Protein AF-A0A392QP06-F1 (afdb_monomer_lite)

Secondary structure (DSSP, 8-state):
---------------PPPPPPP---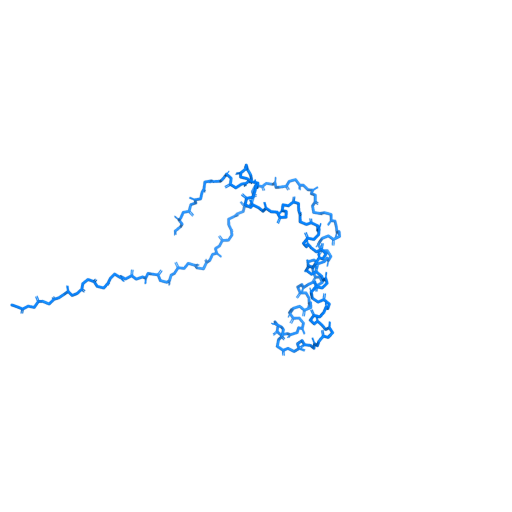S---HHHHHHHHHHHHHHHHTTTTTT--HHHHHHHHHHHHHHHHT-S-SSTTT-TTTT-------

Sequence (90 aa):
AGAGADAGSYSDAGNGTFAAETPVEEGVSDGNEGLKRALVDTVYGTELGFRAGSEVRAEVSELVAQLEASNPTPAPVEELELLGGNWVLL

Structure (mmCIF, N/CA/C/O backbone):
data_AF-A0A392QP06-F1
#
_entry.id   AF-A0A392QP06-F1
#
loop_
_atom_site.group_PDB
_atom_site.id
_atom_site.type_symbol
_atom_site.label_atom_id
_atom_site.label_alt_id
_atom_site.label_comp_id
_atom_site.label_asym_id
_atom_site.label_entity_id
_atom_site.label_seq_id
_atom_site.pdbx_PDB_ins_code
_atom_site.Cartn_x
_atom_site.Cartn_y
_atom_site.Cartn_z
_atom_site.occupancy
_atom_site.B_iso_or_equiv
_atom_site.auth_seq_id
_atom_site.auth_comp_id
_atom_site.auth_asym_id
_atom_site.auth_atom_id
_atom_site.pdbx_PDB_model_num
ATOM 1 N N . ALA A 1 1 ? -25.132 37.770 -38.440 1.00 47.81 1 ALA A N 1
ATOM 2 C CA . ALA A 1 1 ? -24.261 37.823 -37.250 1.00 47.81 1 ALA A CA 1
ATOM 3 C C . ALA A 1 1 ? -24.827 36.862 -36.211 1.00 47.81 1 ALA A C 1
ATOM 5 O O . ALA A 1 1 ? -26.012 36.954 -35.923 1.00 47.81 1 ALA A O 1
ATOM 6 N N . GLY A 1 2 ? -24.014 35.918 -35.742 1.00 37.56 2 GLY A N 1
ATOM 7 C CA . GLY A 1 2 ? -24.365 34.840 -34.804 1.00 37.56 2 GLY A CA 1
ATOM 8 C C . GLY A 1 2 ? -23.329 33.727 -34.993 1.00 37.56 2 GLY A C 1
ATOM 9 O O . GLY A 1 2 ? -23.264 33.173 -36.081 1.00 37.56 2 GLY A O 1
ATOM 10 N N . ALA A 1 3 ? -22.284 33.665 -34.167 1.00 44.91 3 ALA A N 1
ATOM 11 C CA . ALA A 1 3 ? -22.220 33.075 -32.823 1.00 44.91 3 ALA A CA 1
ATOM 12 C C . ALA A 1 3 ? -21.910 31.571 -32.888 1.00 44.91 3 ALA A C 1
ATOM 14 O O . ALA A 1 3 ? -22.631 30.813 -33.525 1.00 44.91 3 ALA A O 1
ATOM 15 N N . GLY A 1 4 ? -20.843 31.162 -32.201 1.00 41.34 4 GLY A N 1
ATOM 16 C CA . GLY A 1 4 ? -20.498 29.757 -32.004 1.00 41.34 4 GLY A CA 1
ATOM 17 C C . GLY A 1 4 ? -19.051 29.597 -31.566 1.00 41.34 4 GLY A C 1
ATOM 18 O O . GLY A 1 4 ? -18.193 29.313 -32.389 1.00 41.34 4 GLY A O 1
ATOM 19 N N . ALA A 1 5 ? -18.789 29.857 -30.286 1.00 54.81 5 ALA A N 1
ATOM 20 C CA . ALA A 1 5 ? -17.535 29.523 -29.630 1.00 54.81 5 ALA A CA 1
ATOM 21 C C . ALA A 1 5 ? -17.333 28.001 -29.658 1.00 54.81 5 ALA A C 1
ATOM 23 O O . ALA A 1 5 ? -18.192 27.264 -29.176 1.00 54.81 5 ALA A O 1
ATOM 24 N N . ASP A 1 6 ? -16.210 27.544 -30.208 1.00 53.41 6 ASP A N 1
ATOM 25 C CA . ASP A 1 6 ? -15.776 26.154 -30.102 1.00 53.41 6 ASP A CA 1
ATOM 26 C C . ASP A 1 6 ? -15.116 25.966 -28.729 1.00 53.41 6 ASP A C 1
ATOM 28 O O . ASP A 1 6 ? -13.919 26.174 -28.540 1.00 53.41 6 ASP A O 1
ATOM 32 N N . ALA A 1 7 ? -15.944 25.698 -27.721 1.00 54.66 7 ALA A N 1
ATOM 33 C CA . ALA A 1 7 ? -15.481 25.202 -26.436 1.00 54.66 7 ALA A CA 1
ATOM 34 C C . ALA A 1 7 ? -15.296 23.689 -26.584 1.00 54.66 7 ALA A C 1
ATOM 36 O O . ALA A 1 7 ? -16.273 22.939 -26.545 1.00 54.66 7 ALA A O 1
ATOM 37 N N . GLY A 1 8 ? -14.048 23.263 -26.793 1.00 46.91 8 GLY A N 1
ATOM 38 C CA . GLY A 1 8 ? -13.674 21.853 -26.858 1.00 46.91 8 GLY A CA 1
ATOM 39 C C . GLY A 1 8 ? -14.268 21.078 -25.681 1.00 46.91 8 GLY A C 1
ATOM 40 O O . GLY A 1 8 ? -13.999 21.377 -24.517 1.00 46.91 8 GLY A O 1
ATOM 41 N N . SER A 1 9 ? -15.122 20.108 -25.995 1.00 58.31 9 SER A N 1
ATOM 42 C CA . SER A 1 9 ? -15.753 19.230 -25.016 1.00 58.31 9 SER A CA 1
ATOM 43 C C . SER A 1 9 ? -14.707 18.254 -24.475 1.00 58.31 9 SER A C 1
ATOM 45 O O . SER A 1 9 ? -14.183 17.431 -25.222 1.00 58.31 9 SER A O 1
ATOM 47 N N . TYR A 1 10 ? -14.388 18.349 -23.181 1.00 49.06 10 TYR A N 1
ATOM 48 C CA . TYR A 1 10 ? -13.638 17.304 -22.487 1.00 49.06 10 TYR A CA 1
ATOM 49 C C . TYR A 1 10 ? -14.630 16.212 -22.069 1.00 49.06 10 TYR A C 1
ATOM 51 O O . TYR A 1 10 ? -15.644 16.494 -21.430 1.00 49.06 10 TYR A O 1
ATOM 59 N N . SER A 1 11 ? -14.387 14.977 -22.501 1.00 63.03 11 SER A N 1
ATOM 60 C CA . SER A 1 11 ? -15.221 13.831 -22.132 1.00 63.03 11 SER A CA 1
ATOM 61 C C . SER A 1 11 ? -14.644 13.190 -20.873 1.00 63.03 11 SER A C 1
ATOM 63 O O . SER A 1 11 ? -13.601 12.547 -20.929 1.00 63.03 11 SER A O 1
ATOM 65 N N . ASP A 1 12 ? -15.320 13.395 -19.745 1.00 58.72 12 ASP A N 1
ATOM 66 C CA . ASP A 1 12 ? -15.086 12.714 -18.470 1.00 58.72 12 ASP A CA 1
ATOM 67 C C . ASP A 1 12 ? -15.782 11.346 -18.493 1.00 58.72 12 ASP A C 1
ATOM 69 O O . ASP A 1 12 ? -16.931 11.208 -18.078 1.00 58.72 12 ASP A O 1
ATOM 73 N N . ALA A 1 13 ? -15.149 10.336 -19.088 1.00 57.03 13 ALA A N 1
ATOM 74 C CA . ALA A 1 13 ? -15.656 8.969 -19.010 1.00 57.03 13 ALA A CA 1
ATOM 75 C C . ALA A 1 13 ? -14.529 7.961 -19.220 1.00 57.03 13 ALA A C 1
ATOM 77 O O . ALA A 1 13 ? -14.139 7.671 -20.346 1.00 57.03 13 ALA A O 1
ATOM 78 N N . GLY A 1 14 ? -14.035 7.391 -18.125 1.00 45.50 14 GLY A N 1
ATOM 79 C CA . GLY A 1 14 ? -13.065 6.305 -18.192 1.00 45.50 14 GLY A CA 1
ATOM 80 C C . GLY A 1 14 ? -12.817 5.653 -16.842 1.00 45.50 14 GLY A C 1
ATOM 81 O O . GLY A 1 14 ? -11.738 5.787 -16.279 1.00 45.50 14 GLY A O 1
ATOM 82 N N . ASN A 1 15 ? -13.820 4.949 -16.310 1.00 59.22 15 ASN A N 1
ATOM 83 C CA . ASN A 1 15 ? -13.649 4.044 -15.174 1.00 59.22 15 ASN A CA 1
ATOM 84 C C . ASN A 1 15 ? -12.836 2.821 -15.637 1.00 59.22 15 ASN A C 1
ATOM 86 O O . ASN A 1 15 ? -13.361 1.956 -16.342 1.00 59.22 15 ASN A O 1
ATOM 90 N N . GLY A 1 16 ? -11.547 2.794 -15.288 1.00 46.62 16 GLY A N 1
ATOM 91 C CA . GLY A 1 16 ? -10.582 1.785 -15.723 1.00 46.62 16 GLY A CA 1
ATOM 92 C C . GLY A 1 16 ? -11.014 0.358 -15.382 1.00 46.62 16 GLY A C 1
ATOM 93 O O . GLY A 1 16 ? -11.257 0.023 -14.226 1.00 46.62 16 GLY A O 1
ATOM 94 N N . THR A 1 17 ? -11.097 -0.488 -16.408 1.00 53.38 17 THR A N 1
ATOM 95 C CA . THR A 1 17 ? -11.211 -1.945 -16.274 1.00 53.38 17 THR A CA 1
ATOM 96 C C . THR A 1 17 ? -9.836 -2.550 -16.528 1.00 53.38 17 THR A C 1
ATOM 98 O O . THR A 1 17 ? -9.235 -2.294 -17.569 1.00 53.38 17 THR A O 1
ATOM 101 N N . PHE A 1 18 ? -9.340 -3.347 -15.582 1.00 44.41 18 PHE A N 1
ATOM 102 C CA . PHE A 1 18 ? -8.073 -4.062 -15.715 1.00 44.41 18 PHE A CA 1
ATOM 103 C C . PHE A 1 18 ? -8.221 -5.187 -16.750 1.00 44.41 18 PHE A C 1
ATOM 105 O O . PHE A 1 18 ? -9.046 -6.087 -16.587 1.00 44.41 18 PHE A O 1
ATOM 112 N N . ALA A 1 19 ? -7.444 -5.119 -17.833 1.00 49.25 19 ALA A N 1
ATOM 113 C CA . ALA A 1 19 ? -7.291 -6.218 -18.779 1.00 49.25 19 ALA A CA 1
ATOM 114 C C . ALA A 1 19 ? -6.324 -7.259 -18.192 1.00 49.25 19 ALA A C 1
ATOM 116 O O . ALA A 1 19 ? -5.306 -6.895 -17.611 1.00 49.25 19 ALA A O 1
ATOM 117 N N . ALA A 1 20 ? -6.672 -8.541 -18.321 1.00 48.84 20 ALA A N 1
ATOM 118 C CA . ALA A 1 20 ? -5.957 -9.655 -17.704 1.00 48.84 20 ALA A CA 1
ATOM 119 C C . ALA A 1 20 ? -4.481 -9.739 -18.139 1.00 48.84 20 ALA A C 1
ATOM 121 O O . ALA A 1 20 ? -4.157 -9.615 -19.321 1.00 48.84 20 ALA A O 1
ATOM 122 N N . GLU A 1 21 ? -3.615 -9.966 -17.152 1.00 50.78 21 GLU A N 1
ATOM 123 C CA . GLU A 1 21 ? -2.158 -9.879 -17.235 1.00 50.78 21 GLU A CA 1
ATOM 124 C C . GLU A 1 21 ? -1.528 -11.102 -17.927 1.00 50.78 21 GLU A C 1
ATOM 126 O O . GLU A 1 21 ? -1.969 -12.243 -17.761 1.00 50.78 21 GLU A O 1
ATOM 131 N N . THR A 1 22 ? -0.458 -10.866 -18.691 1.00 48.12 22 THR A N 1
ATOM 132 C CA . THR A 1 22 ? 0.537 -11.889 -19.050 1.00 48.12 22 THR A CA 1
ATOM 133 C C . THR A 1 22 ? 1.156 -12.465 -17.774 1.00 48.12 22 THR A C 1
ATOM 135 O O . THR A 1 22 ? 1.416 -11.680 -16.863 1.00 48.12 22 THR A O 1
ATOM 138 N N . PRO A 1 23 ? 1.423 -13.783 -17.687 1.00 44.84 23 PRO A N 1
ATOM 139 C CA . PRO A 1 23 ? 1.897 -14.402 -16.456 1.00 44.84 23 PRO A CA 1
ATOM 140 C C . PRO A 1 23 ? 3.280 -13.846 -16.112 1.00 44.84 23 PRO A C 1
ATOM 142 O O . PRO A 1 23 ? 4.282 -14.210 -16.724 1.00 44.84 23 PRO A O 1
ATOM 145 N N . VAL A 1 24 ? 3.315 -12.922 -15.156 1.00 53.62 24 VAL A N 1
ATOM 146 C CA . VAL A 1 24 ? 4.532 -12.580 -14.431 1.00 53.62 24 VAL A CA 1
ATOM 147 C C . VAL A 1 24 ? 4.882 -13.794 -13.578 1.00 53.62 24 VAL A C 1
ATOM 149 O O . VAL A 1 24 ? 4.027 -14.320 -12.867 1.00 53.62 24 VAL A O 1
ATOM 152 N N . GLU A 1 25 ? 6.112 -14.278 -13.741 1.00 46.78 25 GLU A N 1
ATOM 153 C CA . GLU A 1 25 ? 6.705 -15.395 -13.002 1.00 46.78 25 GLU A CA 1
ATOM 154 C C . GLU A 1 25 ? 6.246 -15.417 -11.535 1.00 46.78 25 GLU A C 1
ATOM 156 O O . GLU A 1 25 ? 6.276 -14.394 -10.844 1.00 46.78 25 GLU A O 1
ATOM 161 N N . GLU A 1 26 ? 5.819 -16.599 -11.078 1.00 47.91 26 GLU A N 1
ATOM 162 C CA . GLU A 1 26 ? 5.434 -16.915 -9.701 1.00 47.91 26 GLU A CA 1
ATOM 163 C C . GLU A 1 26 ? 6.597 -16.620 -8.737 1.00 47.91 26 GLU A C 1
ATOM 165 O O . GLU A 1 26 ? 7.393 -17.480 -8.373 1.00 47.91 26 GLU A O 1
ATOM 170 N N . GLY A 1 27 ? 6.715 -15.358 -8.340 1.00 47.16 27 GLY A N 1
ATOM 171 C CA . GLY A 1 27 ? 7.692 -14.867 -7.373 1.00 47.16 27 GLY A CA 1
ATOM 172 C C . GLY A 1 27 ? 7.076 -13.926 -6.344 1.00 47.16 27 GLY A C 1
ATOM 173 O O . GLY A 1 27 ? 7.799 -13.319 -5.555 1.00 47.16 27 GLY A O 1
ATOM 174 N N . VAL A 1 28 ? 5.744 -13.795 -6.310 1.00 51.53 28 VAL A N 1
ATOM 175 C CA . VAL A 1 28 ? 5.055 -13.191 -5.165 1.00 51.53 28 VAL A CA 1
ATOM 176 C C . VAL A 1 28 ? 5.129 -14.212 -4.036 1.00 51.53 28 VAL A C 1
ATOM 178 O O . VAL A 1 28 ? 4.239 -15.031 -3.860 1.00 51.53 28 VAL A O 1
ATOM 181 N N . SER A 1 29 ? 6.254 -14.196 -3.321 1.00 56.94 29 SER A N 1
ATOM 182 C CA . SER A 1 29 ? 6.446 -14.903 -2.056 1.00 56.94 29 SER A CA 1
ATOM 183 C C . SER A 1 29 ? 5.168 -14.812 -1.216 1.00 56.94 29 SER A C 1
ATOM 185 O O . SER A 1 29 ? 4.629 -13.713 -1.074 1.00 56.94 29 SER A O 1
ATOM 187 N N . ASP A 1 30 ? 4.719 -15.931 -0.636 1.00 62.66 30 ASP A N 1
ATOM 188 C CA . ASP A 1 30 ? 3.599 -16.026 0.326 1.00 62.66 30 ASP A CA 1
ATOM 189 C C . ASP A 1 30 ? 3.585 -14.867 1.352 1.00 62.66 30 ASP A C 1
ATOM 191 O O . ASP A 1 30 ? 2.531 -14.435 1.825 1.00 62.66 30 ASP A O 1
ATOM 195 N N . GLY A 1 31 ? 4.761 -14.313 1.680 1.00 72.38 31 GLY A N 1
ATOM 196 C CA . GLY A 1 31 ? 4.904 -13.149 2.557 1.00 72.38 31 GLY A CA 1
ATOM 197 C C . GLY A 1 31 ? 4.252 -11.861 2.031 1.00 72.38 31 GLY A C 1
ATOM 198 O O . GLY A 1 31 ? 3.653 -11.122 2.812 1.00 72.38 31 GLY A O 1
ATOM 199 N N . ASN A 1 32 ? 4.297 -11.600 0.721 1.00 87.56 32 ASN A N 1
ATOM 200 C CA . ASN A 1 32 ? 3.722 -10.388 0.126 1.00 87.56 32 ASN A CA 1
ATOM 201 C C . ASN A 1 32 ? 2.192 -10.421 0.118 1.00 87.56 32 ASN A C 1
ATOM 203 O O . ASN A 1 32 ? 1.560 -9.380 0.291 1.00 87.56 32 ASN A O 1
ATOM 207 N N . GLU A 1 33 ? 1.578 -11.592 -0.062 1.00 92.81 33 GLU A N 1
ATOM 208 C CA . GLU A 1 33 ? 0.120 -11.721 0.015 1.00 92.81 33 GLU A CA 1
ATOM 209 C C . GLU A 1 33 ? -0.385 -11.426 1.433 1.00 92.81 33 GLU A C 1
ATOM 211 O O . GLU A 1 33 ? -1.362 -10.694 1.605 1.00 92.81 33 GLU A O 1
ATOM 216 N N . GLY A 1 34 ? 0.334 -11.905 2.455 1.00 94.56 34 GLY A N 1
ATOM 217 C CA . GLY A 1 34 ? 0.047 -11.590 3.854 1.00 94.56 34 GLY A CA 1
ATOM 218 C C . GLY A 1 34 ? 0.102 -10.089 4.151 1.00 94.56 34 GLY A C 1
ATOM 219 O O . GLY A 1 34 ? -0.831 -9.555 4.751 1.00 94.56 34 GLY A O 1
ATOM 220 N N . LEU A 1 35 ? 1.147 -9.399 3.682 1.00 96.12 35 LEU A N 1
ATOM 221 C CA . LEU A 1 35 ? 1.299 -7.947 3.853 1.00 96.12 35 LEU A CA 1
ATO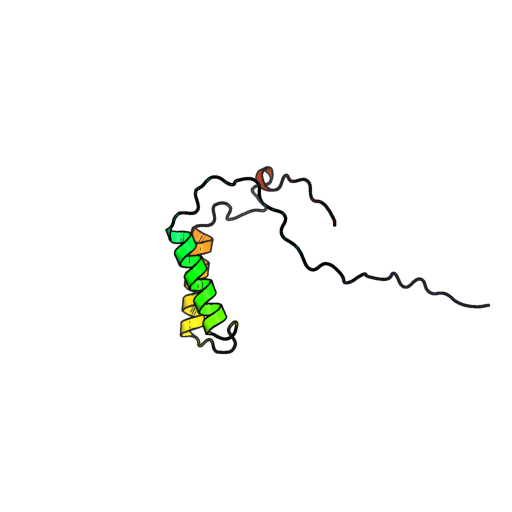M 222 C C . LEU A 1 35 ? 0.219 -7.155 3.110 1.00 96.12 35 LEU A C 1
ATOM 224 O O . LEU A 1 35 ? -0.359 -6.223 3.670 1.00 96.12 35 LEU A O 1
ATOM 228 N N . LYS A 1 36 ? -0.109 -7.552 1.874 1.00 95.38 36 LYS A N 1
ATOM 229 C CA . LYS A 1 36 ? -1.202 -6.940 1.103 1.00 95.38 36 LYS A CA 1
ATOM 230 C C . LYS A 1 36 ? -2.541 -7.115 1.813 1.00 95.38 36 LYS A C 1
ATOM 232 O O . LYS A 1 36 ? -3.291 -6.149 1.924 1.00 95.38 36 LYS A O 1
ATOM 237 N N . ARG A 1 37 ? -2.830 -8.316 2.326 1.00 96.75 37 ARG A N 1
ATOM 238 C CA . ARG A 1 37 ? -4.062 -8.579 3.078 1.00 96.75 37 ARG A CA 1
ATOM 239 C C . ARG A 1 37 ? -4.119 -7.759 4.362 1.00 96.75 37 ARG A C 1
ATOM 241 O O . ARG A 1 37 ? -5.129 -7.111 4.590 1.00 96.75 37 ARG A O 1
ATOM 248 N N . ALA A 1 38 ? -3.038 -7.717 5.140 1.00 96.69 38 ALA A N 1
ATOM 249 C CA . ALA A 1 38 ? -2.968 -6.900 6.351 1.00 96.69 38 ALA A CA 1
ATOM 250 C C . ALA A 1 38 ? -3.217 -5.413 6.050 1.00 96.69 38 ALA A C 1
ATOM 252 O O . ALA A 1 38 ? -4.020 -4.773 6.722 1.00 96.69 38 ALA A O 1
ATOM 253 N N . LEU A 1 39 ? -2.600 -4.874 4.993 1.00 97.81 39 LEU A N 1
ATOM 254 C CA . LEU A 1 39 ? -2.816 -3.488 4.576 1.00 97.81 39 LEU A CA 1
ATOM 255 C C . LEU A 1 39 ? -4.281 -3.230 4.190 1.00 97.81 39 LEU A C 1
ATOM 257 O O . LEU A 1 39 ? -4.873 -2.247 4.635 1.00 97.81 39 LEU A O 1
ATOM 261 N N . VAL A 1 40 ? -4.871 -4.117 3.384 1.00 97.88 40 VAL A N 1
ATOM 262 C CA . VAL A 1 40 ? -6.284 -4.050 2.981 1.00 97.88 40 VAL A CA 1
ATOM 263 C C . VAL A 1 40 ? -7.190 -4.090 4.211 1.00 97.88 40 VAL A C 1
ATOM 265 O O . VAL A 1 40 ? -8.028 -3.202 4.380 1.00 97.88 40 VAL A O 1
ATOM 268 N N . ASP A 1 41 ? -6.991 -5.059 5.099 1.00 97.81 41 ASP A N 1
ATOM 269 C CA . ASP A 1 41 ? -7.795 -5.237 6.307 1.00 97.81 41 ASP A CA 1
ATOM 270 C C . ASP A 1 41 ? -7.731 -3.997 7.208 1.00 97.81 41 ASP A C 1
ATOM 272 O O . ASP A 1 41 ? -8.768 -3.517 7.672 1.00 97.81 41 ASP A O 1
ATOM 276 N N . THR A 1 42 ? -6.548 -3.411 7.398 1.00 96.75 42 THR A N 1
ATOM 277 C CA . THR A 1 42 ? -6.372 -2.209 8.225 1.00 96.75 42 THR A CA 1
ATOM 278 C C . THR A 1 42 ? -7.017 -0.970 7.592 1.00 96.75 42 THR A C 1
ATOM 280 O O . THR A 1 42 ? -7.682 -0.187 8.280 1.00 96.75 42 THR A O 1
ATOM 283 N N . VAL A 1 43 ? -6.899 -0.786 6.273 1.00 96.69 43 VAL A N 1
ATOM 284 C CA . VAL A 1 43 ? -7.514 0.354 5.569 1.00 96.69 43 VAL A CA 1
ATOM 285 C C . VAL A 1 43 ? -9.042 0.255 5.589 1.00 96.69 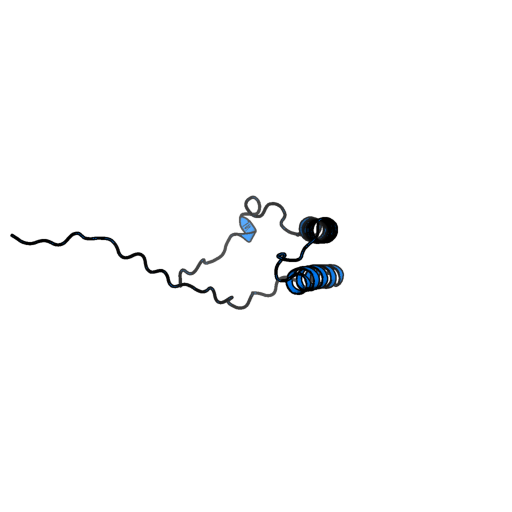43 VAL A C 1
ATOM 287 O O . VAL A 1 43 ? -9.720 1.219 5.954 1.00 96.69 43 VAL A O 1
ATOM 290 N N . TYR A 1 44 ? -9.610 -0.907 5.262 1.00 96.69 44 TYR A N 1
ATOM 291 C CA . TYR A 1 44 ? -11.066 -1.086 5.288 1.00 96.69 44 TYR A CA 1
ATOM 292 C C . TYR A 1 44 ? -11.621 -1.143 6.716 1.00 96.69 44 TYR A C 1
ATOM 294 O O . TYR A 1 44 ? -12.706 -0.617 6.972 1.00 96.69 44 TYR A O 1
ATOM 302 N N . GLY A 1 45 ? -10.858 -1.680 7.669 1.00 96.19 45 GLY A N 1
ATOM 303 C CA . GLY A 1 45 ? -11.203 -1.708 9.092 1.00 96.19 45 GLY A CA 1
ATOM 304 C C . GLY A 1 45 ? -11.240 -0.328 9.756 1.00 96.19 45 GLY A C 1
ATOM 305 O O . GLY A 1 45 ? -11.823 -0.177 10.829 1.00 96.19 45 GLY A O 1
ATOM 306 N N . THR A 1 46 ? -10.667 0.698 9.120 1.00 96.50 46 THR A N 1
ATOM 307 C CA . THR A 1 46 ? -10.595 2.073 9.649 1.00 96.50 46 THR A CA 1
ATOM 308 C C . THR A 1 46 ? -11.462 3.069 8.887 1.00 96.50 46 THR A C 1
ATOM 310 O O . THR A 1 46 ? -11.240 4.277 8.991 1.00 96.50 46 THR A O 1
ATOM 313 N N . GLU A 1 47 ? -12.464 2.582 8.147 1.00 96.44 47 GLU A N 1
ATOM 314 C CA . GLU A 1 47 ? -13.294 3.400 7.251 1.00 96.44 47 GLU A CA 1
ATOM 315 C C . GLU A 1 47 ? -12.419 4.182 6.263 1.00 96.44 47 GLU A C 1
ATOM 317 O O . GLU A 1 47 ?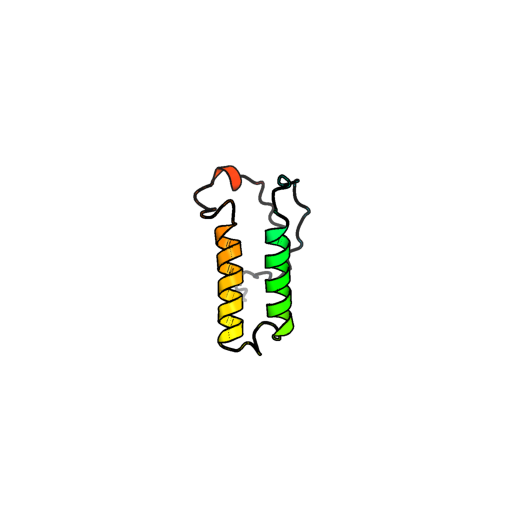 -12.498 5.402 6.181 1.00 96.44 47 GLU A O 1
ATOM 322 N N . LEU A 1 48 ? -11.526 3.488 5.549 1.00 95.88 48 LEU A N 1
ATOM 323 C CA . LEU A 1 48 ? -10.591 4.106 4.599 1.00 95.88 48 LEU A CA 1
ATOM 324 C C . LEU A 1 48 ? -9.694 5.175 5.253 1.00 95.88 48 LEU A C 1
ATOM 326 O O . LEU A 1 48 ? -9.317 6.164 4.626 1.00 95.88 48 LEU A O 1
ATOM 330 N N . GLY A 1 49 ? -9.369 4.991 6.534 1.00 93.94 49 GLY A N 1
ATOM 331 C CA . GLY A 1 49 ? -8.525 5.898 7.307 1.00 93.94 49 GLY A CA 1
ATOM 332 C C . GLY A 1 49 ? -9.259 7.002 8.074 1.00 93.94 49 GLY A C 1
ATOM 333 O O . GLY A 1 49 ? -8.611 7.678 8.877 1.00 93.94 49 GLY A O 1
ATOM 334 N N . PHE A 1 50 ? -10.582 7.172 7.930 1.00 96.06 50 PHE A N 1
ATOM 335 C CA . PHE A 1 50 ? -11.331 8.179 8.704 1.00 96.06 50 PHE A CA 1
ATOM 336 C C . PHE A 1 50 ? -11.247 7.950 10.219 1.00 96.06 50 PHE A C 1
ATOM 338 O O . PHE A 1 50 ? -11.215 8.913 10.989 1.00 96.06 50 PHE A O 1
ATOM 345 N N . ARG A 1 51 ? -11.164 6.689 10.657 1.00 95.44 51 ARG A N 1
ATOM 346 C CA . ARG A 1 51 ? -11.017 6.316 12.076 1.00 95.44 51 ARG A CA 1
ATOM 347 C C . ARG A 1 51 ? -9.588 5.957 12.479 1.00 95.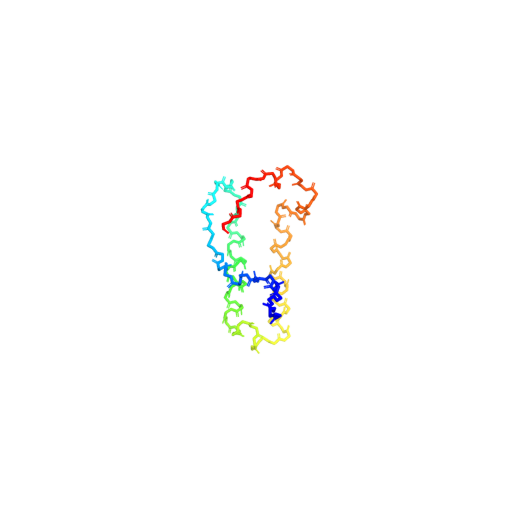44 51 ARG A C 1
ATOM 349 O O . ARG A 1 51 ? -9.373 5.514 13.606 1.00 95.44 51 ARG A O 1
ATOM 356 N N . ALA A 1 52 ? -8.605 6.128 11.598 1.00 96.12 52 ALA A N 1
ATOM 357 C CA . ALA A 1 52 ? -7.232 5.755 11.911 1.00 96.12 52 ALA A CA 1
ATOM 358 C C . ALA A 1 52 ? -6.619 6.707 12.955 1.00 96.12 52 ALA A C 1
ATOM 360 O O . ALA A 1 52 ? -6.588 7.929 12.785 1.00 96.12 52 ALA A O 1
ATOM 361 N N . GLY A 1 53 ? -6.101 6.139 14.045 1.00 97.00 53 GLY A N 1
ATOM 362 C CA . GLY A 1 53 ? -5.258 6.846 15.013 1.00 97.00 53 GLY A CA 1
ATOM 363 C C . GLY A 1 53 ? -3.820 7.013 14.512 1.00 97.00 53 GLY A C 1
ATOM 364 O O . GLY A 1 53 ? -3.473 6.567 13.422 1.00 97.00 53 GLY A O 1
ATOM 365 N N . SER A 1 54 ? -2.957 7.647 15.311 1.00 97.50 54 SER A N 1
ATOM 366 C CA . SER A 1 54 ? -1.522 7.748 14.990 1.00 97.50 54 SER A CA 1
ATOM 367 C C . SER A 1 54 ? -0.846 6.382 14.908 1.00 97.50 54 SER A C 1
ATOM 369 O O . SER A 1 54 ? -0.043 6.174 14.010 1.00 97.50 54 SER A O 1
ATOM 371 N N . GLU A 1 55 ? -1.213 5.463 15.802 1.00 97.69 55 GLU A N 1
ATOM 372 C CA . GLU A 1 55 ? -0.671 4.101 15.837 1.00 97.69 55 GLU A CA 1
ATOM 373 C C . GLU A 1 55 ? -0.996 3.339 14.553 1.00 97.69 55 GLU A C 1
ATOM 375 O O . GLU A 1 55 ? -0.106 2.883 13.852 1.00 97.69 55 GLU A O 1
ATOM 380 N N . VAL A 1 56 ? -2.276 3.310 14.178 1.00 97.44 56 VAL A N 1
ATOM 381 C CA . VAL A 1 56 ? -2.740 2.636 12.960 1.00 97.44 56 VAL A CA 1
ATOM 382 C C . VAL A 1 56 ? -2.112 3.250 11.708 1.00 97.44 56 VAL A C 1
ATOM 384 O O . VAL A 1 56 ? -1.754 2.541 10.776 1.00 97.44 56 VAL A O 1
ATOM 387 N N . ARG A 1 57 ? -1.937 4.578 11.672 1.00 97.00 57 ARG A N 1
ATOM 388 C CA . ARG A 1 57 ? -1.217 5.226 10.567 1.00 97.00 57 ARG A CA 1
ATOM 389 C C . ARG A 1 57 ? 0.255 4.814 10.515 1.00 97.00 57 ARG A C 1
ATOM 391 O O . ARG A 1 57 ? 0.779 4.672 9.418 1.00 97.00 57 ARG A O 1
ATOM 398 N N . ALA A 1 58 ? 0.913 4.636 11.660 1.00 98.06 58 ALA A N 1
ATOM 399 C CA . ALA A 1 58 ? 2.291 4.153 11.708 1.00 98.06 58 ALA A CA 1
ATOM 400 C C . ALA A 1 58 ? 2.390 2.693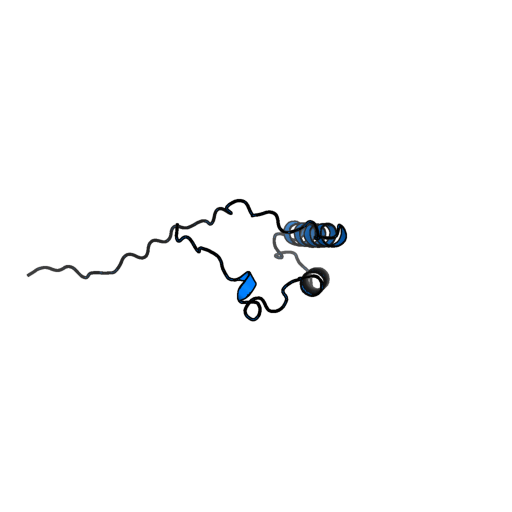 11.241 1.00 98.06 58 ALA A C 1
ATOM 402 O O . ALA A 1 58 ? 3.267 2.377 10.445 1.00 98.06 58 ALA A O 1
ATOM 403 N N . GLU A 1 59 ? 1.451 1.842 11.656 1.00 97.25 59 GLU A N 1
ATOM 404 C CA . GLU A 1 59 ? 1.335 0.457 11.188 1.00 97.25 59 GLU A CA 1
ATOM 405 C C . GLU A 1 59 ? 1.147 0.388 9.666 1.00 97.25 59 GLU A C 1
ATOM 407 O O . GLU A 1 59 ? 1.868 -0.335 8.985 1.00 97.25 59 GLU A O 1
ATOM 412 N N . VAL A 1 60 ? 0.231 1.187 9.109 1.00 97.75 60 VAL A N 1
ATOM 413 C CA . VAL A 1 60 ? 0.023 1.271 7.654 1.00 97.75 60 VAL A CA 1
ATOM 414 C C . VAL A 1 60 ? 1.303 1.705 6.936 1.00 97.75 60 VAL A C 1
ATOM 416 O O . VAL A 1 60 ? 1.665 1.095 5.933 1.00 97.75 60 VAL A O 1
ATOM 419 N N . SER A 1 61 ? 2.006 2.720 7.445 1.00 97.81 61 SER A N 1
ATOM 420 C CA . SER A 1 61 ? 3.282 3.160 6.864 1.00 97.81 61 SER A CA 1
ATOM 421 C C . SER A 1 61 ? 4.341 2.056 6.884 1.00 97.81 61 SER A C 1
ATOM 423 O O . SER A 1 61 ? 5.082 1.909 5.918 1.00 97.81 61 SER A O 1
ATOM 425 N N . GLU A 1 62 ? 4.396 1.263 7.952 1.00 97.94 62 GLU A N 1
ATOM 426 C CA . GLU A 1 62 ? 5.324 0.137 8.070 1.00 97.94 62 GLU A CA 1
ATOM 427 C C . GLU A 1 62 ? 4.979 -0.991 7.082 1.00 97.94 62 GLU A C 1
ATOM 429 O O . GLU A 1 62 ? 5.859 -1.500 6.388 1.00 97.94 62 GLU A O 1
ATOM 434 N N . LEU A 1 63 ? 3.693 -1.332 6.937 1.00 97.25 63 LEU A N 1
ATOM 435 C CA . LEU A 1 63 ? 3.234 -2.308 5.941 1.00 97.25 63 LEU A CA 1
ATOM 436 C C . LEU A 1 63 ? 3.589 -1.870 4.512 1.00 97.25 63 LEU A C 1
ATOM 438 O O . LEU A 1 63 ? 4.040 -2.690 3.710 1.00 97.25 63 LEU A O 1
ATOM 442 N N . VAL A 1 64 ? 3.424 -0.581 4.195 1.00 96.69 64 VAL A N 1
ATOM 443 C CA . VAL A 1 64 ? 3.819 -0.022 2.893 1.00 96.69 64 VAL A CA 1
ATOM 444 C C . VAL A 1 64 ? 5.331 -0.096 2.705 1.00 96.69 64 VAL A C 1
ATOM 446 O O . VAL A 1 64 ? 5.773 -0.577 1.667 1.00 96.69 64 VAL A O 1
ATOM 449 N N . ALA A 1 65 ? 6.126 0.286 3.706 1.00 96.38 65 ALA A N 1
ATOM 450 C CA . ALA A 1 65 ? 7.585 0.235 3.616 1.00 96.38 65 ALA A CA 1
ATOM 451 C C . ALA A 1 65 ? 8.105 -1.187 3.336 1.00 96.38 65 ALA A C 1
ATOM 453 O O . ALA A 1 65 ? 9.013 -1.369 2.525 1.00 96.38 65 ALA A O 1
ATOM 454 N N . GLN A 1 66 ? 7.506 -2.213 3.950 1.00 96.00 66 GLN A N 1
ATOM 455 C CA . GLN A 1 66 ? 7.867 -3.613 3.690 1.00 96.00 66 GLN A CA 1
ATOM 456 C C . GLN A 1 66 ? 7.495 -4.064 2.270 1.00 96.00 66 GLN A C 1
ATOM 458 O O . GLN A 1 66 ? 8.262 -4.787 1.624 1.00 96.00 66 GLN A O 1
ATOM 463 N N . LEU A 1 67 ? 6.340 -3.623 1.764 1.00 95.31 67 LEU A N 1
ATOM 464 C CA . LEU A 1 67 ? 5.922 -3.888 0.386 1.00 95.31 67 LEU A CA 1
ATOM 465 C C . LEU A 1 67 ? 6.829 -3.179 -0.626 1.00 95.31 67 LEU A C 1
ATOM 467 O O . LEU A 1 67 ? 7.203 -3.783 -1.629 1.00 95.31 67 LEU A O 1
ATOM 471 N N . GLU A 1 68 ? 7.224 -1.937 -0.351 1.00 93.75 68 GLU A N 1
ATOM 472 C CA . GLU A 1 68 ? 8.164 -1.176 -1.177 1.00 93.75 68 GLU A CA 1
ATOM 473 C C . GLU A 1 68 ? 9.561 -1.801 -1.173 1.00 93.75 68 GLU A C 1
ATOM 475 O O . GLU A 1 68 ? 10.176 -1.928 -2.228 1.00 93.75 68 GLU A O 1
ATOM 480 N N . ALA A 1 69 ? 10.046 -2.268 -0.020 1.00 92.81 69 ALA A N 1
ATOM 481 C CA . ALA A 1 69 ? 11.316 -2.990 0.075 1.00 92.81 69 ALA A CA 1
ATOM 482 C C . ALA A 1 69 ? 11.306 -4.312 -0.713 1.00 92.81 69 ALA A C 1
ATOM 484 O O . ALA A 1 69 ? 12.351 -4.776 -1.165 1.00 92.81 69 ALA A O 1
ATOM 485 N N . SER A 1 70 ? 10.123 -4.905 -0.883 1.00 91.19 70 SER A N 1
ATOM 486 C CA . SER A 1 70 ? 9.917 -6.142 -1.641 1.00 91.19 70 SER A CA 1
ATOM 487 C C . SER A 1 70 ? 9.559 -5.896 -3.109 1.00 91.19 70 SER A C 1
ATOM 489 O O . SER A 1 70 ? 9.327 -6.857 -3.844 1.00 91.19 70 SER A O 1
ATOM 491 N N . ASN A 1 71 ? 9.486 -4.634 -3.544 1.00 89.69 71 ASN A N 1
ATOM 492 C CA . ASN A 1 71 ? 9.180 -4.273 -4.920 1.00 89.69 71 ASN A CA 1
ATOM 493 C C . ASN A 1 71 ? 10.361 -4.648 -5.841 1.00 89.69 71 ASN A C 1
ATOM 495 O O . ASN A 1 71 ? 11.440 -4.070 -5.695 1.00 89.69 71 ASN A O 1
ATOM 499 N N . PRO A 1 72 ? 10.175 -5.561 -6.817 1.00 89.81 72 PRO A N 1
ATOM 500 C CA . PRO A 1 72 ? 11.241 -5.964 -7.738 1.00 89.81 72 PRO A CA 1
ATOM 501 C C . PRO A 1 72 ? 11.741 -4.823 -8.632 1.00 89.81 72 PRO A C 1
ATOM 503 O O . PRO A 1 72 ? 12.870 -4.866 -9.111 1.00 89.81 72 PRO A O 1
ATOM 506 N N . THR A 1 73 ? 10.907 -3.805 -8.853 1.00 88.88 73 THR A N 1
ATOM 507 C CA . THR A 1 73 ? 11.198 -2.654 -9.716 1.00 88.88 73 THR A CA 1
ATOM 508 C C . THR A 1 73 ? 11.060 -1.351 -8.919 1.00 88.88 73 THR A C 1
ATOM 510 O O . THR A 1 73 ? 10.047 -0.655 -9.048 1.00 88.88 73 THR A O 1
ATOM 513 N N . PRO A 1 74 ? 12.040 -1.006 -8.061 1.00 87.44 74 PRO A N 1
ATOM 514 C CA . PRO A 1 74 ? 11.951 0.160 -7.176 1.00 87.44 74 PRO A CA 1
ATOM 515 C C . PRO A 1 74 ? 12.016 1.498 -7.928 1.00 87.44 74 PRO A C 1
ATOM 517 O O . PRO A 1 74 ? 11.433 2.482 -7.480 1.00 87.44 74 PRO A O 1
ATOM 520 N N . ALA A 1 75 ? 12.683 1.534 -9.085 1.00 88.81 75 ALA A N 1
ATOM 521 C CA . ALA A 1 75 ? 12.799 2.708 -9.947 1.00 88.81 75 ALA A CA 1
ATOM 522 C C . ALA A 1 75 ? 12.236 2.394 -11.348 1.00 88.81 75 ALA A C 1
ATOM 524 O O . ALA A 1 75 ? 12.992 2.203 -12.298 1.00 88.81 75 ALA A O 1
ATOM 525 N N . PRO A 1 76 ? 10.902 2.327 -11.514 1.00 82.69 76 PRO A N 1
ATOM 526 C CA . PRO A 1 76 ? 10.283 1.828 -12.746 1.00 82.69 76 PRO A CA 1
ATOM 527 C C . PRO A 1 76 ? 10.624 2.661 -13.992 1.00 82.69 76 PRO A C 1
ATOM 529 O O . PRO A 1 76 ? 10.603 2.145 -15.101 1.00 82.69 76 PRO A O 1
ATOM 532 N N . VAL A 1 77 ? 10.964 3.943 -13.825 1.00 87.12 77 VAL A N 1
ATOM 533 C CA . VAL A 1 77 ? 11.349 4.832 -14.937 1.00 87.12 77 VAL A CA 1
ATOM 534 C C . VAL A 1 77 ? 12.759 4.527 -15.457 1.00 87.12 77 VAL A C 1
ATOM 536 O O . VAL A 1 77 ? 13.072 4.840 -16.604 1.00 87.12 77 VAL A O 1
ATOM 539 N N . GLU A 1 78 ? 13.609 3.918 -14.630 1.00 88.69 78 GLU A N 1
ATOM 540 C CA . GLU A 1 78 ? 14.971 3.527 -15.006 1.00 88.69 78 GLU A CA 1
ATOM 541 C C . GLU A 1 78 ? 14.981 2.184 -15.760 1.00 88.69 78 GLU A C 1
ATOM 543 O O . GLU A 1 78 ? 15.834 1.963 -16.617 1.00 88.69 78 GLU A O 1
ATOM 548 N N . GLU A 1 79 ? 13.970 1.341 -15.538 1.00 87.38 79 GLU A N 1
ATOM 549 C CA . GLU A 1 79 ? 13.778 0.043 -16.196 1.00 87.38 79 GLU A CA 1
ATOM 550 C C . GLU A 1 79 ? 12.953 0.166 -17.493 1.00 87.38 79 GLU A C 1
ATOM 552 O O . GLU A 1 79 ? 11.851 -0.372 -17.628 1.00 87.38 79 GLU A O 1
ATOM 557 N N . LEU A 1 80 ? 13.489 0.893 -18.482 1.00 84.88 80 LEU A N 1
ATOM 558 C CA . LEU A 1 80 ? 12.810 1.150 -19.766 1.00 84.88 80 LEU A CA 1
ATOM 559 C C . LEU A 1 80 ? 12.411 -0.127 -20.524 1.00 84.88 80 LEU A C 1
ATOM 561 O O . LEU A 1 80 ? 11.421 -0.114 -21.256 1.00 84.88 80 LEU A O 1
ATOM 565 N N . GLU A 1 81 ? 13.159 -1.220 -20.351 1.00 82.56 81 GLU A N 1
ATOM 566 C CA . GLU A 1 81 ? 12.859 -2.514 -20.979 1.00 82.56 81 GLU A CA 1
ATOM 567 C C . GLU A 1 81 ? 11.545 -3.118 -20.459 1.00 82.56 81 GLU A C 1
ATOM 569 O O . GLU A 1 81 ? 10.805 -3.726 -21.231 1.00 82.56 81 GLU A O 1
ATOM 574 N N . LEU A 1 82 ? 11.206 -2.883 -19.185 1.00 81.69 82 LEU A N 1
ATOM 575 C CA . LEU A 1 82 ? 9.948 -3.326 -18.569 1.00 81.69 82 LEU A CA 1
ATOM 576 C C . LEU A 1 82 ? 8.766 -2.412 -18.922 1.00 81.69 82 LEU A C 1
ATOM 578 O O . LEU A 1 82 ? 7.611 -2.826 -18.850 1.00 81.69 82 LEU A O 1
ATOM 582 N N . LEU A 1 83 ? 9.045 -1.171 -19.329 1.00 80.38 83 LEU A N 1
ATOM 583 C CA . LEU A 1 83 ? 8.043 -0.174 -19.720 1.00 80.38 83 LEU A CA 1
ATOM 584 C C . LEU A 1 83 ? 7.555 -0.333 -21.176 1.00 80.38 83 LEU A C 1
ATOM 586 O O . LEU A 1 83 ? 6.610 0.343 -21.602 1.00 80.38 83 LEU A O 1
ATOM 590 N N . GLY A 1 84 ? 8.209 -1.200 -21.954 1.00 76.81 84 GLY A N 1
ATOM 591 C CA . GLY A 1 84 ? 7.918 -1.456 -23.362 1.00 76.81 84 GLY A CA 1
ATOM 592 C C . GLY A 1 84 ? 6.653 -2.290 -23.568 1.00 76.81 84 GLY A C 1
ATOM 593 O O . GLY A 1 84 ? 6.728 -3.498 -23.766 1.00 76.81 84 GLY A O 1
ATOM 594 N N . GLY A 1 85 ? 5.486 -1.641 -23.575 1.00 75.50 85 GLY A N 1
ATOM 595 C CA . GLY A 1 85 ? 4.194 -2.253 -23.901 1.00 75.50 85 GLY A CA 1
ATOM 596 C C . GLY A 1 85 ? 3.433 -1.498 -24.995 1.00 75.50 85 GLY A C 1
ATOM 597 O O . GLY A 1 85 ? 3.684 -0.321 -25.258 1.00 75.50 85 GLY A O 1
ATOM 598 N N . ASN A 1 86 ? 2.472 -2.163 -25.644 1.00 74.25 86 ASN A N 1
ATOM 599 C CA . ASN A 1 86 ? 1.547 -1.499 -26.563 1.00 74.25 86 ASN A CA 1
ATOM 600 C C . ASN A 1 86 ? 0.421 -0.835 -25.759 1.00 74.25 86 ASN A C 1
ATOM 602 O O . ASN A 1 86 ? -0.589 -1.469 -25.453 1.00 74.25 86 ASN A O 1
ATOM 606 N N . TRP A 1 87 ? 0.611 0.433 -25.401 1.00 74.12 87 TRP A N 1
ATOM 607 C CA . TRP A 1 87 ? -0.395 1.235 -24.710 1.00 74.12 87 TRP A CA 1
ATOM 608 C C . TRP A 1 87 ? -1.605 1.449 -25.625 1.00 74.12 87 TRP A C 1
ATOM 610 O O . TRP A 1 87 ? -1.499 2.089 -26.671 1.00 74.12 87 TRP A O 1
ATOM 620 N N . VAL A 1 88 ? -2.757 0.896 -25.245 1.00 72.44 88 VAL A N 1
ATOM 621 C CA . VAL A 1 88 ? -4.022 1.112 -25.955 1.00 72.44 88 VAL A CA 1
ATOM 622 C C . VAL A 1 88 ? -4.795 2.203 -25.224 1.00 72.44 88 VAL A C 1
ATOM 624 O O . VAL A 1 88 ? -5.111 2.057 -24.046 1.00 72.44 88 VAL A O 1
ATOM 627 N N . LEU A 1 89 ? -5.100 3.295 -25.924 1.00 68.38 89 LEU A N 1
ATOM 628 C CA . LEU A 1 89 ? -6.111 4.258 -25.491 1.00 68.38 89 LEU A CA 1
ATOM 629 C C . LEU A 1 89 ? -7.483 3.655 -25.819 1.00 68.38 89 LEU A C 1
ATOM 631 O O . LEU A 1 89 ? -7.790 3.471 -26.999 1.00 68.38 89 LEU A O 1
ATOM 635 N N . LEU A 1 90 ? -8.243 3.283 -24.785 1.00 49.12 90 LEU A N 1
ATOM 636 C CA . LEU A 1 90 ? -9.649 2.878 -24.907 1.00 49.12 90 LEU A CA 1
ATOM 637 C C . LEU A 1 90 ? -10.549 4.099 -25.104 1.00 49.12 90 LEU A C 1
ATOM 639 O O . LEU A 1 90 ? -10.310 5.113 -24.410 1.00 49.12 90 LEU A O 1
#

Organism: NCBI:txid97028

Radius of gyration: 20.77 Å; chains: 1; bounding box: 39×55×53 Å

InterPro domains:
  IPR006843 Plastid lipid-associated protein/fibrillin conserved domain [PF04755] (34-90)
  IPR039633 Plastid-lipid-associated protein [PTHR31906] (18-90)

Foldseek 3Di:
DDDDDPPPDDDPDDPDDDDDDDDDPPPCPPVLVVLVVVLVCLCVVCVNVPNDDPVSVVVNVVSVVVNLVVDPCNPVVVPVVVVDDDDDDD

pLDDT: mean 77.26, std 20.56, range [37.56, 98.06]